Protein AF-A0A957F266-F1 (afdb_monomer_lite)

Foldseek 3Di:
DVPVLVVQLVVLQVQLQVQLQVQLQVQQVVCCVVVVDNVSNVVSNVRSNVRSNVRSNVVSVD

Secondary structure (DSSP, 8-state):
-HHHHHHHHHHHHHHHHHHHHHHHHHHHHHHHHHH--THHHHHHHHHHHHHHHHHHHHHHT-

Structure (mmCIF, N/CA/C/O backbone):
data_AF-A0A957F266-F1
#
_entry.id   AF-A0A957F266-F1
#
loop_
_atom_site.group_PDB
_atom_site.id
_atom_site.type_symbol
_atom_site.label_atom_id
_atom_site.label_alt_id
_atom_site.label_comp_id
_atom_site.label_asym_id
_atom_site.label_entity_id
_atom_site.label_seq_id
_atom_site.pdbx_PDB_ins_code
_atom_site.Cartn_x
_atom_site.Cartn_y
_atom_site.Cartn_z
_atom_site.occupancy
_atom_site.B_iso_or_equiv
_atom_site.auth_seq_id
_atom_site.auth_comp_id
_atom_site.auth_asym_id
_atom_site.auth_atom_id
_atom_site.pdbx_PDB_model_num
ATOM 1 N N . MET A 1 1 ? -18.340 1.968 27.794 1.00 53.94 1 MET A N 1
ATOM 2 C CA . MET A 1 1 ? -18.598 1.914 26.336 1.00 53.94 1 MET A CA 1
ATOM 3 C C . MET A 1 1 ? -17.386 2.333 25.497 1.00 53.94 1 MET A C 1
ATOM 5 O O . MET A 1 1 ? -17.109 1.637 24.543 1.00 53.94 1 MET A O 1
ATOM 9 N N . LYS A 1 2 ? -16.557 3.302 25.922 1.00 58.31 2 LYS A N 1
ATOM 10 C CA . LYS A 1 2 ? -15.364 3.807 25.191 1.00 58.31 2 LYS A CA 1
ATOM 11 C C . LYS A 1 2 ? -14.289 2.797 24.722 1.00 58.31 2 LYS A C 1
ATOM 13 O O . LYS A 1 2 ? -13.406 3.177 23.968 1.00 58.31 2 LYS A O 1
ATOM 18 N N . LYS A 1 3 ? -14.300 1.549 25.205 1.00 61.38 3 LYS A N 1
ATOM 19 C CA . LYS A 1 3 ? -13.266 0.545 24.885 1.00 61.38 3 LYS A CA 1
ATOM 20 C C . LYS A 1 3 ? -13.543 -0.199 23.572 1.00 61.38 3 LYS A C 1
ATOM 22 O O . LYS A 1 3 ? -12.599 -0.641 22.940 1.00 61.38 3 LYS A O 1
ATOM 27 N N . GLN A 1 4 ? -14.815 -0.323 23.180 1.00 61.72 4 GLN A N 1
ATOM 28 C CA . GLN A 1 4 ? -15.204 -0.996 21.933 1.00 61.72 4 GLN A CA 1
ATOM 29 C C . GLN A 1 4 ? -15.018 -0.097 20.708 1.00 61.72 4 GLN A C 1
ATOM 31 O O . GLN A 1 4 ? -14.595 -0.590 19.669 1.00 61.72 4 GLN A O 1
ATOM 36 N N . ASP A 1 5 ? -15.265 1.209 20.837 1.00 62.47 5 ASP 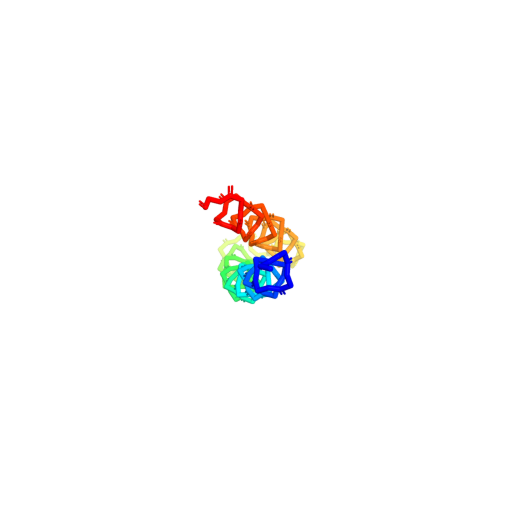A N 1
ATOM 37 C CA . ASP A 1 5 ? -15.047 2.161 19.739 1.00 62.47 5 ASP A CA 1
ATOM 38 C C . ASP A 1 5 ? -13.565 2.224 19.340 1.00 62.47 5 ASP A C 1
ATOM 40 O O . ASP A 1 5 ? -13.231 2.069 18.172 1.00 62.47 5 ASP 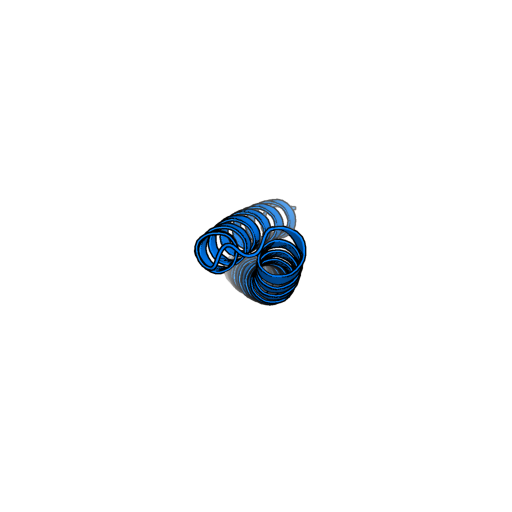A O 1
ATOM 44 N N . GLN A 1 6 ? -12.662 2.277 20.325 1.00 63.88 6 GLN A N 1
ATOM 45 C CA . GLN A 1 6 ? -11.216 2.321 20.082 1.00 63.88 6 GLN A CA 1
ATOM 46 C C . GLN A 1 6 ? -10.661 1.051 19.412 1.00 63.88 6 GLN A C 1
ATOM 48 O O . GLN A 1 6 ? -9.667 1.106 18.683 1.00 63.88 6 GLN A O 1
ATOM 53 N N . GLU A 1 7 ? -11.273 -0.105 19.675 1.00 65.31 7 GLU A N 1
ATOM 54 C CA . GLU A 1 7 ? -10.880 -1.375 19.059 1.00 65.31 7 GLU A CA 1
ATOM 55 C C . GLU A 1 7 ? -11.342 -1.430 17.599 1.00 65.31 7 GLU A C 1
ATOM 57 O O . GLU A 1 7 ? -10.531 -1.712 16.717 1.00 65.31 7 GLU A O 1
ATOM 62 N N . ARG A 1 8 ? -12.579 -0.995 17.324 1.00 67.88 8 ARG A N 1
ATOM 63 C CA . ARG A 1 8 ? -13.100 -0.871 15.956 1.00 67.88 8 ARG A CA 1
ATOM 64 C C . ARG A 1 8 ? -12.341 0.146 15.116 1.00 67.88 8 ARG A C 1
ATOM 66 O O . ARG A 1 8 ? -12.088 -0.112 13.945 1.00 67.88 8 ARG A O 1
ATOM 73 N N . GLU A 1 9 ? -11.935 1.268 15.700 1.00 69.12 9 GLU A N 1
ATOM 74 C CA . GLU A 1 9 ? -11.082 2.259 15.037 1.00 69.12 9 GLU A CA 1
ATOM 75 C C . GLU A 1 9 ? -9.724 1.658 14.655 1.00 69.12 9 GLU A C 1
ATOM 77 O O . GLU A 1 9 ? -9.244 1.845 13.536 1.00 69.12 9 GLU A O 1
ATOM 82 N N . ARG A 1 10 ? -9.109 0.881 15.556 1.00 71.19 10 ARG A N 1
ATOM 83 C CA . ARG A 1 10 ? -7.851 0.170 15.276 1.00 71.19 10 ARG A CA 1
ATOM 84 C C . ARG A 1 10 ? -8.010 -0.871 14.179 1.00 71.19 10 ARG A C 1
ATOM 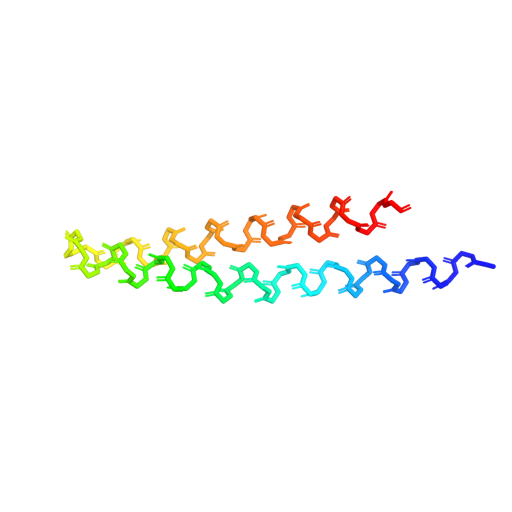86 O O . ARG A 1 10 ? -7.128 -0.986 13.329 1.00 71.19 10 ARG A O 1
ATOM 93 N N . GLU A 1 11 ? -9.107 -1.616 14.189 1.00 76.81 11 GLU A N 1
ATOM 94 C CA . GLU A 1 11 ? -9.409 -2.608 13.161 1.00 76.81 11 GLU A CA 1
ATOM 95 C C . GLU A 1 11 ? -9.694 -1.952 11.808 1.00 76.81 11 GLU A C 1
ATOM 97 O O . GLU A 1 11 ? -9.173 -2.425 10.798 1.00 76.81 11 GLU A O 1
ATOM 102 N N . ALA A 1 12 ? -10.433 -0.838 11.780 1.00 78.12 12 ALA A N 1
ATOM 103 C CA . ALA A 1 12 ? -10.716 -0.055 10.577 1.00 78.12 12 ALA A CA 1
ATOM 104 C C . ALA A 1 12 ? -9.441 0.552 9.970 1.00 78.12 12 ALA A C 1
ATOM 106 O O . ALA A 1 12 ? -9.230 0.489 8.758 1.00 78.12 12 ALA A O 1
ATOM 107 N N . VAL A 1 13 ? -8.541 1.077 10.807 1.00 81.31 13 VAL A N 1
ATOM 108 C CA . VAL A 1 13 ? -7.225 1.559 10.363 1.00 81.31 13 VAL A CA 1
ATOM 109 C C . VAL A 1 13 ? -6.355 0.399 9.873 1.00 81.31 13 VAL A C 1
ATOM 111 O O . VAL A 1 13 ? -5.733 0.508 8.819 1.00 81.31 13 VAL A O 1
ATOM 114 N N . GLY A 1 14 ? -6.343 -0.732 10.582 1.00 83.44 14 GLY A N 1
ATOM 115 C CA . GLY A 1 14 ? -5.587 -1.924 10.191 1.00 83.44 14 GLY A CA 1
ATOM 116 C C . GLY A 1 14 ? -6.041 -2.510 8.851 1.00 83.44 14 GLY A C 1
ATOM 117 O O . GLY A 1 14 ? -5.210 -2.788 7.986 1.00 83.44 14 GLY A O 1
ATOM 118 N N . THR A 1 15 ? -7.353 -2.640 8.641 1.00 85.44 15 THR A N 1
ATOM 119 C CA . THR A 1 15 ? -7.920 -3.082 7.356 1.00 85.44 15 THR A CA 1
ATOM 120 C C . THR A 1 15 ? -7.685 -2.061 6.253 1.00 85.44 15 THR A C 1
ATOM 122 O O . THR A 1 15 ? -7.291 -2.451 5.156 1.00 85.44 15 THR A O 1
ATOM 125 N N . GLY A 1 16 ? -7.842 -0.767 6.539 1.00 87.31 16 GLY A N 1
ATOM 126 C CA . GLY A 1 16 ? -7.531 0.302 5.593 1.00 87.31 16 GLY A CA 1
ATOM 127 C C . GLY A 1 16 ? -6.089 0.222 5.092 1.00 87.31 16 GLY A C 1
ATOM 128 O O . GLY A 1 16 ? -5.857 0.198 3.884 1.00 87.31 16 GLY A O 1
ATOM 129 N N . ILE A 1 17 ? -5.119 0.086 6.001 1.00 88.06 17 ILE A N 1
ATOM 130 C CA . ILE A 1 17 ? -3.698 -0.062 5.652 1.00 88.06 17 ILE A CA 1
ATOM 131 C C . ILE A 1 17 ? -3.452 -1.347 4.853 1.00 88.06 17 ILE A C 1
ATOM 133 O O . ILE A 1 17 ? -2.745 -1.296 3.850 1.00 88.06 17 ILE A O 1
ATOM 137 N N . ALA A 1 18 ? -4.039 -2.482 5.244 1.00 87.81 18 ALA A N 1
ATOM 138 C CA . ALA A 1 18 ? -3.860 -3.747 4.527 1.00 87.81 18 ALA A CA 1
ATOM 139 C C . ALA A 1 18 ? -4.382 -3.678 3.080 1.00 87.81 18 ALA A C 1
ATOM 141 O O . ALA A 1 18 ? -3.691 -4.090 2.145 1.00 87.81 18 ALA A O 1
ATOM 142 N N . ILE A 1 19 ? -5.572 -3.102 2.883 1.00 87.81 19 ILE A N 1
ATOM 143 C CA . ILE A 1 19 ? -6.168 -2.895 1.556 1.00 87.81 19 ILE A CA 1
ATOM 144 C C . ILE A 1 19 ? -5.323 -1.904 0.749 1.00 87.81 19 ILE A C 1
ATOM 146 O O . ILE A 1 19 ? -4.994 -2.165 -0.409 1.00 87.81 19 ILE A O 1
ATOM 150 N N . GLY A 1 20 ? -4.931 -0.790 1.368 1.00 90.94 20 GLY A N 1
ATOM 151 C CA . GLY A 1 20 ? -4.096 0.231 0.748 1.00 90.94 20 GLY A CA 1
ATOM 152 C C . GLY A 1 20 ? -2.728 -0.294 0.318 1.00 90.94 20 GLY A C 1
ATOM 153 O O . GLY A 1 20 ? -2.277 0.006 -0.783 1.00 90.94 20 GLY A O 1
ATOM 154 N N . ALA A 1 21 ? -2.090 -1.136 1.131 1.00 89.56 21 ALA A N 1
ATOM 155 C CA . ALA A 1 21 ? -0.826 -1.778 0.790 1.00 89.56 21 ALA A CA 1
ATOM 156 C C . ALA A 1 21 ? -0.978 -2.715 -0.418 1.00 89.56 21 ALA A C 1
ATOM 158 O O . ALA A 1 21 ? -0.195 -2.620 -1.361 1.00 89.56 21 ALA A O 1
ATOM 159 N N . GLY A 1 22 ? -2.011 -3.566 -0.439 1.00 90.19 22 GLY A N 1
ATOM 160 C CA . GLY A 1 22 ? -2.282 -4.452 -1.576 1.00 90.19 22 GLY A CA 1
ATOM 161 C C . GLY A 1 22 ? -2.558 -3.684 -2.872 1.00 90.19 22 GLY A C 1
ATOM 162 O O . GLY A 1 22 ? -1.944 -3.958 -3.905 1.00 90.19 22 GLY A O 1
ATOM 163 N N . ALA A 1 23 ? -3.428 -2.672 -2.806 1.00 89.38 23 ALA A N 1
ATOM 164 C CA . ALA A 1 23 ? -3.751 -1.816 -3.945 1.00 89.38 23 ALA A CA 1
ATOM 165 C C . ALA A 1 23 ? -2.536 -1.002 -4.419 1.00 89.38 23 ALA A C 1
ATOM 167 O O . ALA A 1 23 ? -2.299 -0.894 -5.620 1.00 89.38 23 ALA A O 1
ATOM 168 N N . GLY A 1 24 ? -1.740 -0.472 -3.487 1.00 91.88 24 GLY A N 1
ATOM 169 C CA . GLY A 1 24 ? -0.535 0.303 -3.772 1.00 91.88 24 GLY A CA 1
ATOM 170 C C . GLY A 1 24 ? 0.561 -0.510 -4.447 1.00 91.88 24 GLY A C 1
ATOM 171 O O . GLY A 1 24 ? 1.155 -0.048 -5.420 1.00 91.88 24 GLY A O 1
ATOM 172 N N . VAL A 1 25 ? 0.798 -1.741 -3.985 1.00 91.88 25 VAL A N 1
ATOM 173 C CA . VAL A 1 25 ? 1.729 -2.672 -4.639 1.00 91.88 25 VAL A CA 1
ATOM 174 C C . VAL A 1 25 ? 1.254 -2.982 -6.056 1.00 91.88 25 VAL A C 1
ATOM 176 O O . VAL A 1 25 ? 2.041 -2.856 -6.991 1.00 91.88 25 VAL A O 1
ATOM 179 N N . ALA A 1 26 ? -0.024 -3.325 -6.243 1.00 91.56 26 ALA A N 1
ATOM 180 C CA . ALA A 1 26 ? -0.567 -3.625 -7.568 1.00 91.56 26 ALA A CA 1
ATOM 181 C C . ALA A 1 26 ? -0.429 -2.432 -8.531 1.00 91.56 26 ALA A C 1
ATOM 183 O O . ALA A 1 26 ? 0.075 -2.592 -9.642 1.00 91.56 26 ALA A O 1
ATOM 184 N N . LEU A 1 27 ? -0.795 -1.225 -8.085 1.00 88.44 27 LEU A N 1
ATOM 185 C CA . LEU A 1 27 ? -0.607 0.016 -8.845 1.00 88.44 27 LEU A CA 1
ATOM 186 C C . LEU A 1 27 ? 0.866 0.263 -9.175 1.00 88.44 27 LEU A C 1
ATOM 188 O O . LEU A 1 27 ? 1.194 0.569 -10.317 1.00 88.44 27 LEU A O 1
ATOM 192 N N . GLY A 1 28 ? 1.755 0.101 -8.197 1.00 91.38 28 GLY A N 1
ATOM 193 C CA . GLY A 1 28 ? 3.188 0.307 -8.372 1.00 91.38 28 GLY A CA 1
ATOM 194 C C . GLY A 1 28 ? 3.810 -0.659 -9.381 1.00 91.38 28 GLY A C 1
ATOM 195 O O . GLY A 1 28 ? 4.605 -0.236 -10.217 1.00 91.38 28 GLY A O 1
ATOM 196 N N . VAL A 1 29 ? 3.410 -1.934 -9.354 1.00 91.88 29 VAL A N 1
ATOM 197 C CA . VAL A 1 29 ? 3.845 -2.952 -10.326 1.00 91.88 29 VAL A CA 1
ATOM 198 C C . VAL A 1 29 ? 3.327 -2.627 -11.726 1.00 91.88 29 VAL A C 1
ATOM 200 O O . VAL A 1 29 ? 4.092 -2.688 -12.688 1.00 91.88 29 VAL A O 1
ATOM 203 N N . VAL A 1 30 ? 2.053 -2.243 -11.857 1.00 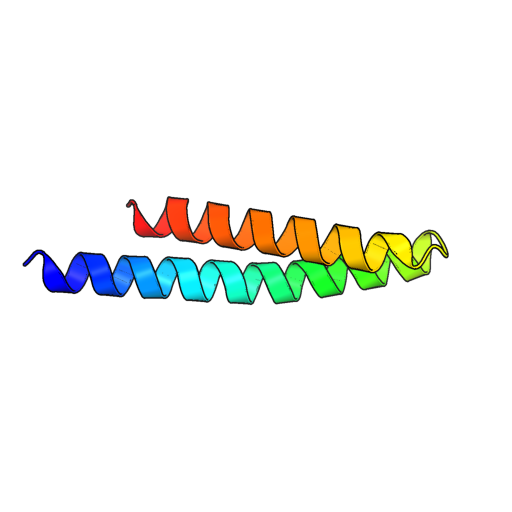91.62 30 VAL A N 1
ATOM 204 C CA . VAL A 1 30 ? 1.472 -1.866 -13.155 1.00 91.62 30 VAL A CA 1
ATOM 205 C C . VAL A 1 30 ? 2.177 -0.637 -13.724 1.00 91.62 30 VAL A C 1
ATOM 207 O O . VAL A 1 30 ? 2.598 -0.670 -14.878 1.00 91.62 30 VAL A O 1
ATOM 210 N N . LEU A 1 31 ? 2.375 0.419 -12.929 1.00 87.00 31 LEU A N 1
ATOM 211 C CA . LEU A 1 31 ? 3.090 1.614 -13.383 1.00 87.00 31 LEU A CA 1
ATOM 212 C C . LEU A 1 31 ? 4.546 1.301 -13.734 1.00 87.00 31 LEU A C 1
ATOM 214 O O . LEU A 1 31 ? 5.027 1.781 -14.755 1.00 87.00 31 LEU A O 1
ATOM 218 N N . MET A 1 32 ? 5.240 0.481 -12.940 1.00 91.94 32 MET A N 1
ATOM 219 C CA . MET A 1 32 ? 6.597 0.036 -13.266 1.00 91.94 32 MET A CA 1
ATOM 220 C C . MET A 1 32 ? 6.636 -0.676 -14.621 1.00 91.94 32 MET A C 1
ATOM 222 O O . MET A 1 32 ? 7.527 -0.399 -15.419 1.00 91.94 32 MET A O 1
ATOM 226 N N . ASN A 1 33 ? 5.679 -1.565 -14.892 1.00 91.31 33 ASN A N 1
ATOM 227 C CA . ASN A 1 33 ? 5.628 -2.319 -16.142 1.00 91.31 33 ASN A CA 1
ATOM 228 C C . ASN A 1 33 ? 5.276 -1.431 -17.349 1.00 91.31 33 ASN A C 1
ATOM 230 O O . ASN A 1 33 ? 5.843 -1.597 -18.422 1.00 91.31 33 ASN A O 1
ATOM 234 N N . VAL A 1 34 ? 4.365 -0.470 -17.171 1.00 89.94 34 VAL A N 1
ATOM 235 C CA . VAL A 1 34 ? 3.918 0.438 -18.242 1.00 89.94 34 VAL A CA 1
ATOM 236 C C . VAL A 1 34 ? 4.965 1.507 -18.561 1.00 89.94 34 VAL A C 1
ATOM 238 O O . VAL A 1 34 ? 5.186 1.819 -19.727 1.00 89.94 34 VAL A O 1
ATOM 241 N N . LEU A 1 35 ? 5.606 2.078 -17.539 1.00 88.81 35 LEU A N 1
ATOM 242 C CA . LEU A 1 35 ? 6.549 3.196 -17.683 1.00 88.81 35 LEU A CA 1
ATOM 243 C C . LEU A 1 35 ? 8.014 2.732 -17.732 1.00 88.81 35 LEU A C 1
ATOM 245 O O . LEU A 1 35 ? 8.902 3.535 -17.998 1.00 88.81 35 LEU A O 1
ATOM 249 N N . GLY A 1 36 ? 8.289 1.456 -17.447 1.00 87.50 36 GLY A N 1
ATOM 250 C CA . GLY A 1 36 ? 9.639 0.884 -17.438 1.00 87.50 36 GLY A CA 1
ATOM 251 C C . GLY A 1 36 ? 10.545 1.410 -16.318 1.00 87.50 36 GLY A C 1
ATOM 252 O O . GLY A 1 36 ? 11.757 1.210 -16.363 1.00 87.50 36 GLY A O 1
ATOM 253 N N . GLN A 1 37 ? 9.991 2.100 -15.315 1.00 88.25 37 GLN A N 1
ATOM 254 C CA . GLN A 1 37 ? 10.763 2.747 -14.254 1.00 88.25 37 GLN A CA 1
ATOM 255 C C . GLN A 1 37 ? 10.487 2.090 -12.889 1.00 88.25 37 GLN A C 1
ATOM 257 O O . GLN A 1 37 ? 9.367 2.185 -12.377 1.00 88.25 37 GLN A O 1
ATOM 262 N N . PRO A 1 38 ? 11.504 1.495 -12.232 1.00 82.88 38 PRO A N 1
ATOM 263 C CA . PRO A 1 38 ? 11.333 0.808 -10.946 1.00 82.88 38 PRO A CA 1
ATOM 264 C C . PRO A 1 38 ? 10.931 1.754 -9.805 1.00 82.88 38 PRO A C 1
ATOM 266 O O . PRO A 1 38 ? 10.344 1.320 -8.817 1.00 82.88 38 PRO A O 1
ATOM 269 N N . ALA A 1 39 ? 11.186 3.059 -9.948 1.00 86.44 39 ALA A N 1
ATOM 270 C CA . ALA A 1 39 ? 10.788 4.072 -8.974 1.00 86.44 39 ALA A CA 1
ATOM 271 C C . ALA A 1 39 ? 9.264 4.133 -8.758 1.00 86.44 39 ALA A C 1
ATOM 273 O O . ALA A 1 39 ? 8.816 4.446 -7.655 1.00 86.44 39 ALA A O 1
ATOM 274 N N . PHE A 1 40 ? 8.453 3.784 -9.765 1.00 88.38 40 PHE A N 1
ATOM 275 C CA . PHE A 1 40 ? 6.997 3.816 -9.621 1.00 88.38 40 PHE A CA 1
ATOM 276 C C . PHE A 1 40 ? 6.442 2.727 -8.706 1.00 88.38 40 PHE A C 1
ATOM 278 O O . PHE A 1 40 ? 5.359 2.914 -8.153 1.00 88.38 40 PHE A O 1
ATOM 285 N N . LEU A 1 41 ? 7.187 1.642 -8.470 1.00 88.12 41 LEU A N 1
ATOM 286 C CA . LEU A 1 41 ? 6.803 0.649 -7.472 1.00 88.12 41 LEU A CA 1
ATOM 287 C C . LEU A 1 41 ? 6.753 1.284 -6.076 1.00 88.12 41 LEU A C 1
ATOM 289 O O . LEU A 1 41 ? 5.754 1.159 -5.372 1.00 88.12 41 LEU A O 1
ATOM 293 N N . ALA A 1 42 ? 7.797 2.031 -5.710 1.00 88.19 42 ALA A N 1
ATOM 294 C CA . ALA A 1 42 ? 7.861 2.739 -4.434 1.00 88.19 42 ALA A CA 1
ATOM 295 C C . ALA A 1 42 ? 6.776 3.823 -4.323 1.00 88.19 42 ALA A C 1
ATOM 297 O O . ALA A 1 42 ? 6.161 3.973 -3.267 1.00 88.19 42 ALA A O 1
ATOM 298 N N . VAL A 1 43 ? 6.495 4.535 -5.422 1.00 88.69 43 VAL A N 1
ATOM 299 C CA . VAL A 1 43 ? 5.412 5.531 -5.478 1.00 88.69 43 VAL A CA 1
ATOM 300 C C . VAL A 1 43 ? 4.050 4.874 -5.259 1.00 88.69 43 VAL A C 1
ATOM 302 O O . VAL A 1 43 ? 3.274 5.359 -4.440 1.00 88.69 43 VAL A O 1
ATOM 305 N N . GLY A 1 44 ? 3.765 3.757 -5.935 1.00 90.69 44 GLY A N 1
ATOM 306 C CA . GLY A 1 44 ? 2.510 3.022 -5.776 1.00 90.69 44 GLY A CA 1
ATOM 307 C C . GLY A 1 44 ? 2.306 2.531 -4.345 1.00 90.69 44 GLY A C 1
ATOM 308 O O . GLY A 1 44 ? 1.250 2.768 -3.762 1.00 90.69 44 GLY A O 1
ATOM 309 N N . ILE A 1 45 ? 3.340 1.937 -3.741 1.00 89.38 45 ILE A N 1
ATOM 310 C CA . ILE A 1 45 ? 3.303 1.471 -2.347 1.00 89.38 45 ILE A CA 1
ATOM 311 C C . ILE A 1 45 ? 3.053 2.642 -1.390 1.00 89.38 45 ILE A C 1
ATOM 313 O O . ILE A 1 45 ? 2.171 2.558 -0.536 1.00 89.38 45 ILE A O 1
ATOM 317 N N . GLY A 1 46 ? 3.790 3.746 -1.546 1.00 89.50 46 GLY A N 1
ATOM 318 C CA . GLY A 1 46 ? 3.625 4.934 -0.709 1.00 89.50 46 GLY A CA 1
ATOM 319 C C . GLY A 1 46 ? 2.227 5.542 -0.829 1.00 89.50 46 GLY A C 1
ATOM 320 O O . GLY A 1 46 ? 1.590 5.844 0.180 1.00 89.50 46 GLY A O 1
ATOM 321 N N . CYS A 1 47 ? 1.716 5.663 -2.055 1.00 88.88 47 CYS A N 1
ATOM 322 C CA . CYS A 1 47 ? 0.388 6.209 -2.315 1.00 88.88 47 CYS A CA 1
ATOM 323 C C . CYS A 1 47 ? -0.714 5.302 -1.749 1.00 88.88 47 CYS A C 1
ATOM 325 O O . CYS A 1 47 ? -1.621 5.788 -1.076 1.00 88.88 47 CYS A O 1
ATOM 327 N N . GLY A 1 48 ? -0.597 3.985 -1.941 1.00 90.88 48 GLY A N 1
ATOM 328 C CA . GLY A 1 48 ? -1.542 3.004 -1.415 1.00 90.88 48 GLY A CA 1
ATOM 329 C C . GLY A 1 48 ? -1.572 2.952 0.110 1.00 90.88 48 GLY A C 1
ATOM 330 O O . GLY A 1 48 ? -2.652 2.954 0.693 1.00 90.88 48 GLY A O 1
ATOM 331 N N . MET A 1 49 ? -0.416 2.999 0.776 1.00 89.50 49 MET A N 1
ATOM 332 C CA . MET A 1 49 ? -0.340 3.095 2.241 1.00 89.50 49 MET A CA 1
ATOM 333 C C . MET A 1 49 ? -1.004 4.374 2.761 1.00 89.50 49 MET A C 1
ATOM 335 O O . MET A 1 49 ? -1.771 4.324 3.721 1.00 89.50 49 MET A O 1
ATOM 339 N N . CYS A 1 50 ? -0.750 5.509 2.106 1.00 89.81 50 CYS A N 1
ATOM 340 C CA . CYS A 1 50 ? -1.323 6.796 2.495 1.00 89.81 50 CYS A CA 1
ATOM 341 C C . CYS A 1 50 ? -2.852 6.800 2.331 1.00 89.81 50 CYS A C 1
ATOM 343 O O . CYS A 1 50 ? -3.575 7.177 3.252 1.00 89.81 50 CYS A O 1
ATOM 345 N N . PHE A 1 51 ? -3.353 6.293 1.198 1.00 87.06 51 PHE A N 1
ATOM 346 C CA . PHE A 1 51 ? -4.788 6.132 0.957 1.00 87.06 51 PHE A CA 1
ATOM 347 C C . PHE A 1 51 ? -5.430 5.152 1.937 1.00 87.06 51 PHE A C 1
ATOM 3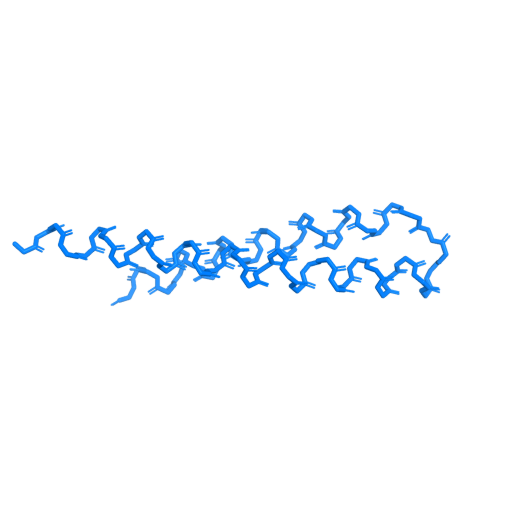49 O O . PHE A 1 51 ? -6.482 5.446 2.494 1.00 87.06 51 PHE A O 1
ATOM 356 N N . GLY A 1 52 ? -4.795 4.007 2.178 1.00 88.38 52 GLY A N 1
ATOM 357 C CA . GLY A 1 52 ? -5.284 2.995 3.107 1.00 88.38 52 GLY A CA 1
ATOM 358 C C . GLY A 1 52 ? -5.413 3.519 4.532 1.00 88.38 52 GLY A C 1
ATOM 359 O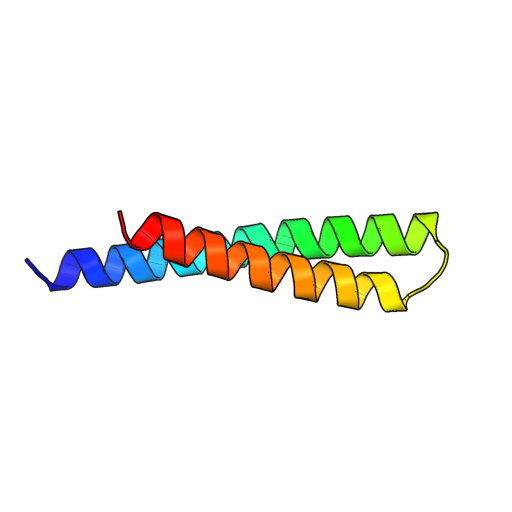 O . GLY A 1 52 ? -6.446 3.331 5.173 1.00 88.38 52 GLY A O 1
ATOM 360 N N . ALA A 1 53 ? -4.399 4.242 5.008 1.00 86.75 53 ALA A N 1
ATOM 361 C CA . ALA A 1 53 ? -4.434 4.892 6.312 1.00 86.75 53 ALA A CA 1
ATOM 362 C C . ALA A 1 53 ? -5.512 5.986 6.379 1.00 86.75 53 ALA A C 1
ATOM 364 O O . ALA A 1 53 ? -6.276 6.030 7.342 1.00 86.75 53 ALA A O 1
ATOM 365 N N . ALA A 1 54 ? -5.616 6.834 5.349 1.00 87.12 54 ALA A N 1
ATOM 366 C CA . ALA A 1 54 ? -6.613 7.901 5.291 1.00 87.12 54 ALA A CA 1
ATOM 367 C C . ALA A 1 54 ? -8.050 7.355 5.273 1.00 87.12 54 ALA A C 1
ATOM 369 O O . ALA A 1 54 ? -8.905 7.858 5.997 1.00 87.12 54 ALA A O 1
ATOM 370 N N . VAL A 1 55 ? -8.313 6.302 4.494 1.00 84.19 55 VAL A N 1
ATOM 371 C CA . VAL A 1 55 ? -9.624 5.642 4.435 1.00 84.19 55 VAL A CA 1
ATOM 372 C C . VAL A 1 55 ? -9.929 4.928 5.749 1.00 84.19 55 VAL A C 1
ATOM 374 O O . VAL A 1 55 ? -11.030 5.076 6.267 1.00 84.19 55 VAL A O 1
ATOM 377 N N . GLY A 1 56 ? -8.964 4.206 6.322 1.00 84.31 56 GLY A N 1
ATOM 378 C CA . GLY A 1 56 ? -9.143 3.524 7.603 1.00 84.31 56 GLY A CA 1
ATOM 379 C C . GLY A 1 56 ? -9.464 4.487 8.750 1.00 84.31 56 GLY A C 1
ATOM 380 O O . GLY A 1 56 ? -10.362 4.221 9.544 1.00 84.31 56 GLY A O 1
ATOM 381 N N . LEU A 1 57 ? -8.805 5.650 8.780 1.00 82.75 57 LEU A N 1
ATOM 382 C CA . LEU A 1 57 ? -9.125 6.741 9.705 1.00 82.75 57 LEU A CA 1
ATOM 383 C C . LEU A 1 57 ? -10.511 7.336 9.423 1.00 82.75 57 LEU A C 1
ATOM 385 O O . LEU A 1 57 ? -11.314 7.474 10.338 1.00 82.75 57 LEU A O 1
ATOM 389 N N . ALA A 1 58 ? -10.820 7.651 8.164 1.00 81.56 58 ALA A N 1
ATOM 390 C CA . ALA A 1 58 ? -12.093 8.267 7.790 1.00 81.56 58 ALA A CA 1
ATOM 391 C C . ALA A 1 58 ? -13.310 7.352 8.016 1.00 81.56 58 ALA A C 1
ATOM 393 O O . ALA A 1 58 ? -14.418 7.852 8.206 1.00 81.56 58 ALA A O 1
ATOM 394 N N . VAL A 1 59 ? -13.124 6.029 7.963 1.00 77.69 59 VAL A N 1
ATOM 395 C CA . VAL A 1 59 ? -14.166 5.032 8.242 1.00 77.69 59 VAL A CA 1
ATOM 396 C C . VAL A 1 59 ? -14.267 4.745 9.739 1.00 77.69 59 VAL A C 1
ATOM 398 O O . VAL A 1 59 ? -15.380 4.656 10.240 1.00 77.69 59 VAL A O 1
ATOM 401 N N . GLY A 1 60 ? -13.143 4.649 10.458 1.00 68.19 60 GLY A N 1
ATOM 402 C CA . GLY A 1 60 ? -13.142 4.442 11.912 1.00 68.19 60 GLY A CA 1
ATOM 403 C C . GLY A 1 60 ? -13.745 5.609 12.700 1.00 68.19 60 GLY A C 1
ATOM 404 O O . GLY A 1 60 ? -14.274 5.407 13.782 1.00 68.19 60 GLY A O 1
ATOM 405 N N . GLN A 1 61 ? -13.720 6.819 12.137 1.00 64.06 61 GLN A N 1
ATOM 406 C CA . GLN A 1 61 ? -14.307 8.019 12.742 1.00 64.06 61 GLN A CA 1
ATOM 407 C C . GLN A 1 61 ? -15.835 8.150 12.581 1.00 64.06 61 GLN A C 1
ATOM 409 O O . GLN A 1 61 ? -16.389 9.164 13.013 1.00 64.06 61 GLN A O 1
ATOM 414 N N . ARG A 1 62 ? -16.516 7.190 11.938 1.00 53.78 62 ARG A N 1
ATOM 415 C CA . ARG A 1 62 ? -17.980 7.188 11.758 1.00 53.78 62 ARG A CA 1
ATOM 416 C C . ARG A 1 62 ? -18.671 6.195 12.679 1.00 53.78 62 ARG A C 1
ATOM 418 O O . ARG A 1 62 ? -19.790 6.538 13.116 1.00 53.78 62 ARG A O 1
#

Sequence (62 aa):
MKKQDQEREREAVGTGIAIGAGAGVALGVVLMNVLGQPAFLAVGIGCGMCFGAAVGLAVGQR

Radius of gyration: 14.33 Å; chains: 1; bounding box: 30×13×45 Å

pLDDT: mean 82.45, std 10.74, range [53.78, 91.94]